Protein AF-A0A413YNG4-F1 (afdb_monomer)

Organism: NCBI:txid39486

Nearest PDB structures (foldseek):
  4j2n-assembly1_B  TM=5.791E-01  e=2.711E-01  Pukovnikvirus pukovnik
  5d90-assembly2_C  TM=3.788E-01  e=3.123E-01  Haemophilus influenzae Rd KW20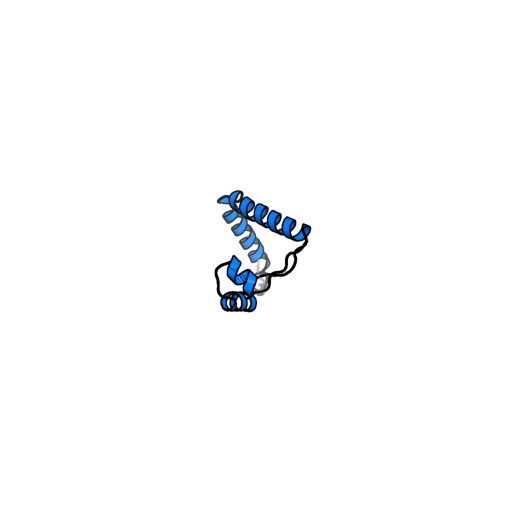
  5crl-assembly1_B  TM=3.807E-01  e=5.309E+00  Pseudomonas aeruginosa

Radius of gyration: 30.25 Å; Cα contacts (8 Å, |Δi|>4): 17; chains: 1; bounding box: 86×28×65 Å

Foldseek 3Di:
DDDDDDLCRVCVVVVHDSVVVVVCVVVVVDDPDDDDPVRVVVVVVVVVCVVVVVVVCPPCVVVVVVVVVVVVVVVVPPDDDDDDDDPDDDDDD

Secondary structure (DSSP, 8-state):
------HHHHHHHHTS-HHHHHHHHHTT----PPPPHHHHHHHHHHHHHHHHHHHHS-THHHHHHHHHHHHHHHHH-----------------

Mean predicted aligned error: 16.18 Å

pLDDT: mean 79.43, std 16.86, range [44.56, 97.62]

Solvent-accessible surface area (backbone atoms only — not comparable to full-atom values): 6030 Å² total; per-residue (Å²): 132,91,82,87,68,55,62,66,59,46,17,65,73,75,72,52,53,51,64,56,53,51,51,32,46,77,69,63,74,52,84,84,73,87,72,52,74,66,54,52,52,50,51,51,50,51,48,49,52,49,57,49,46,59,67,70,50,46,85,62,45,60,54,52,54,48,52,55,52,51,57,58,50,65,70,70,68,81,72,87,86,88,80,84,85,80,85,77,86,84,82,91,131

Sequence (93 aa):
MSKYYSIHEFSKIIGVSAQTLRNWDANGNIDNTEKSEQQELVEDLAQIITVFSCKLQGKRANKAKKLIRELIQEETDGKSHKSNADTKQRTEN

Structure (mmCIF, N/CA/C/O backbone):
data_AF-A0A413YNG4-F1
#
_entry.id   AF-A0A413YNG4-F1
#
loop_
_atom_site.group_PDB
_atom_site.id
_atom_site.type_symbol
_atom_site.label_atom_id
_atom_site.label_alt_id
_atom_site.label_comp_id
_atom_site.label_asym_id
_atom_site.label_entity_id
_atom_site.label_seq_id
_atom_site.pdbx_PDB_ins_code
_atom_site.Cartn_x
_atom_site.Cartn_y
_atom_site.Cartn_z
_atom_site.occupancy
_atom_site.B_iso_or_equiv
_atom_site.auth_seq_id
_atom_site.auth_comp_id
_atom_site.auth_asym_id
_atom_site.auth_atom_id
_atom_site.pdbx_PDB_model_num
ATOM 1 N N . MET A 1 1 ? -8.560 14.722 11.807 1.00 65.44 1 MET A N 1
ATOM 2 C CA . MET A 1 1 ? -8.393 14.147 13.161 1.00 65.44 1 MET A CA 1
ATOM 3 C C . MET A 1 1 ? -7.745 12.789 12.988 1.00 65.44 1 MET A C 1
ATOM 5 O O . MET A 1 1 ? -8.370 11.938 12.366 1.00 65.44 1 MET A O 1
ATOM 9 N N . SER A 1 2 ? -6.509 12.606 13.460 1.00 71.56 2 SER A N 1
ATOM 10 C CA . SER A 1 2 ? -5.879 11.282 13.457 1.00 71.56 2 SER A CA 1
ATOM 11 C C . SER A 1 2 ? -6.633 10.383 14.441 1.00 71.56 2 SER A C 1
ATOM 13 O O . SER A 1 2 ? -6.878 10.781 15.583 1.00 71.56 2 SER A O 1
ATOM 15 N N . LYS A 1 3 ? -7.100 9.219 13.977 1.00 77.75 3 LYS A N 1
ATOM 16 C CA . LYS A 1 3 ? -7.717 8.202 14.835 1.00 77.75 3 LYS A CA 1
ATOM 17 C C . LYS A 1 3 ? -6.641 7.193 15.195 1.00 77.75 3 LYS A C 1
ATOM 19 O O . LYS A 1 3 ? -6.219 6.415 14.347 1.00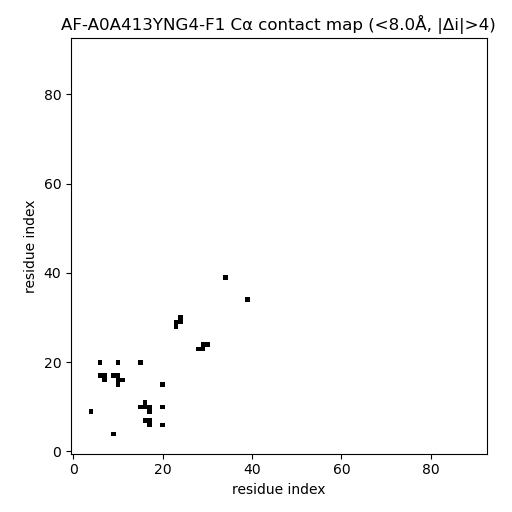 77.75 3 LYS A O 1
ATOM 24 N N . TYR A 1 4 ? -6.239 7.194 16.458 1.00 86.88 4 TYR A N 1
ATOM 25 C CA . TYR A 1 4 ? -5.363 6.163 16.994 1.00 86.88 4 TYR A CA 1
ATOM 26 C C . TYR A 1 4 ? -6.195 4.962 17.439 1.00 86.88 4 TYR A C 1
ATOM 28 O O . TYR A 1 4 ? -7.260 5.118 18.037 1.00 86.88 4 TYR A O 1
ATOM 36 N N . TYR A 1 5 ? -5.689 3.768 17.146 1.00 90.00 5 TYR A N 1
ATOM 37 C CA . TYR A 1 5 ? -6.258 2.502 17.591 1.00 90.00 5 TYR A CA 1
ATOM 38 C C . TYR A 1 5 ? -5.272 1.824 18.530 1.00 90.00 5 TYR A C 1
ATOM 40 O O . TYR A 1 5 ? -4.073 1.764 18.249 1.00 90.00 5 TYR A O 1
ATOM 48 N N . SER A 1 6 ? -5.769 1.251 19.622 1.00 93.06 6 SER A N 1
ATOM 49 C CA . SER A 1 6 ? -4.977 0.276 20.364 1.00 93.06 6 SER A CA 1
ATOM 50 C C . SER A 1 6 ? -4.712 -0.950 19.486 1.00 93.06 6 SER A C 1
ATOM 52 O O . SER A 1 6 ? -5.510 -1.301 18.613 1.00 93.06 6 SER A O 1
ATOM 54 N N . ILE A 1 7 ? -3.621 -1.672 19.757 1.00 93.19 7 ILE A N 1
ATOM 55 C CA . ILE A 1 7 ? -3.279 -2.886 19.001 1.00 93.19 7 ILE A CA 1
ATOM 56 C C . ILE A 1 7 ? -4.409 -3.928 19.009 1.00 93.19 7 ILE A C 1
ATOM 58 O O . ILE A 1 7 ? -4.574 -4.661 18.042 1.00 93.19 7 ILE A O 1
ATOM 62 N N . HIS A 1 8 ? -5.215 -3.974 20.076 1.00 95.25 8 HIS A N 1
ATOM 63 C CA . HIS A 1 8 ? -6.370 -4.866 20.188 1.00 95.25 8 HIS A CA 1
ATOM 64 C C . HIS A 1 8 ? -7.561 -4.421 19.335 1.00 95.25 8 HIS A C 1
ATOM 66 O O . HIS A 1 8 ? -8.287 -5.261 18.811 1.00 95.25 8 HIS A O 1
ATOM 72 N N . GLU A 1 9 ? -7.801 -3.118 19.202 1.00 95.56 9 GLU A N 1
ATOM 73 C CA . GLU A 1 9 ? -8.828 -2.612 18.287 1.00 95.56 9 GLU A CA 1
ATOM 74 C C . GLU A 1 9 ? -8.400 -2.844 16.842 1.00 95.56 9 GLU A C 1
ATOM 76 O O . GLU A 1 9 ? -9.178 -3.357 16.040 1.00 95.56 9 GLU A O 1
ATOM 81 N N . PHE A 1 10 ? -7.133 -2.562 16.536 1.00 94.56 10 PHE A N 1
ATOM 82 C CA . PHE A 1 10 ? -6.575 -2.767 15.207 1.00 94.56 10 PHE A CA 1
ATOM 83 C C . PHE A 1 10 ? -6.557 -4.247 14.805 1.00 94.56 10 PHE A C 1
ATOM 85 O O . PHE A 1 10 ? -6.900 -4.590 13.675 1.00 94.56 10 PHE A O 1
ATOM 92 N N . SER A 1 11 ? -6.265 -5.151 15.746 1.00 96.50 11 SER A N 1
ATOM 93 C CA . SER A 1 11 ? -6.294 -6.594 15.488 1.00 96.50 11 SER A CA 1
ATOM 94 C C . SER A 1 11 ? -7.687 -7.075 15.064 1.00 96.50 11 SER A C 1
ATOM 96 O O . SER A 1 11 ? -7.801 -7.911 14.170 1.00 96.50 11 SER A O 1
ATOM 98 N N . LYS A 1 12 ? -8.754 -6.510 15.650 1.00 97.31 12 LYS A N 1
ATOM 99 C CA . LYS A 1 12 ? -10.145 -6.813 15.268 1.00 97.31 12 LYS A CA 1
ATOM 100 C C . LYS A 1 12 ? -10.497 -6.293 13.875 1.00 97.31 12 LYS A C 1
ATOM 102 O O . LYS A 1 12 ? -11.254 -6.956 13.177 1.00 97.31 12 LYS A O 1
ATOM 107 N N . ILE A 1 13 ? -9.956 -5.139 13.47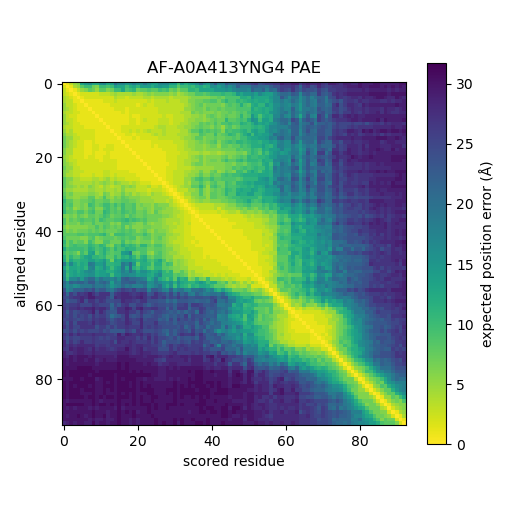7 1.00 95.38 13 ILE A N 1
ATOM 108 C CA . ILE A 1 13 ? -10.191 -4.541 12.152 1.00 95.38 13 ILE A CA 1
ATOM 109 C C . ILE A 1 13 ? -9.543 -5.388 11.053 1.00 95.38 13 ILE A C 1
ATOM 111 O O . ILE A 1 13 ? -10.179 -5.682 10.046 1.00 95.38 13 ILE A O 1
ATOM 115 N N . ILE A 1 14 ? -8.287 -5.792 11.253 1.00 93.19 14 ILE A N 1
ATOM 116 C CA . ILE A 1 14 ? -7.506 -6.538 10.254 1.00 93.19 14 ILE A CA 1
ATOM 117 C C . ILE A 1 14 ? -7.825 -8.045 10.272 1.00 93.19 14 ILE A C 1
ATOM 119 O O . ILE A 1 14 ? -7.556 -8.747 9.302 1.00 93.19 14 ILE A O 1
ATOM 123 N N . GLY A 1 15 ? -8.416 -8.558 11.356 1.00 96.69 15 GLY A N 1
ATOM 124 C CA . GLY A 1 15 ? -8.763 -9.977 11.485 1.00 96.69 15 GLY A CA 1
ATOM 125 C C . GLY A 1 15 ? -7.573 -10.869 11.854 1.00 96.69 15 GLY A C 1
ATOM 126 O O . GLY A 1 15 ? -7.535 -12.040 11.485 1.00 96.69 15 GLY A O 1
ATOM 127 N N . VAL A 1 16 ? -6.594 -10.327 12.584 1.00 96.56 16 VAL A N 1
ATOM 128 C CA . VAL A 1 16 ? -5.403 -11.055 13.057 1.00 96.56 16 VAL A CA 1
ATOM 129 C C . VAL A 1 16 ? -5.285 -10.975 14.578 1.00 96.56 16 VAL A C 1
ATOM 131 O O . VAL A 1 16 ? -5.969 -10.188 15.228 1.00 96.56 16 VAL A O 1
ATOM 134 N N . SER A 1 17 ? -4.411 -11.785 15.184 1.00 97.62 17 SER A N 1
ATOM 135 C CA . SER A 1 17 ? -4.140 -11.667 16.621 1.00 97.62 17 SER A CA 1
ATOM 136 C C . SER A 1 17 ? -3.285 -10.430 16.922 1.00 97.62 17 SER A C 1
ATOM 138 O O . SER A 1 17 ? -2.428 -10.041 16.125 1.00 97.62 17 SER A O 1
ATOM 140 N N . ALA A 1 18 ? -3.435 -9.847 18.115 1.00 96.88 18 ALA A N 1
ATOM 141 C CA . ALA A 1 18 ? -2.556 -8.764 18.559 1.00 96.88 18 ALA A CA 1
ATOM 142 C C . ALA A 1 18 ? -1.075 -9.196 18.618 1.00 96.88 18 ALA A C 1
ATOM 144 O O . ALA A 1 18 ? -0.185 -8.367 18.457 1.00 96.88 18 ALA A O 1
ATOM 145 N N . GLN A 1 19 ? -0.797 -10.492 18.817 1.00 96.38 19 GLN A N 1
ATOM 146 C CA . GLN A 1 19 ? 0.569 -11.017 18.785 1.00 96.38 19 GLN A CA 1
ATOM 147 C C . GLN A 1 19 ? 1.145 -11.028 17.365 1.00 96.38 19 GLN A C 1
ATOM 149 O O . GLN A 1 19 ? 2.314 -10.712 17.187 1.00 96.38 19 GLN A O 1
ATOM 154 N N . THR A 1 20 ? 0.329 -11.328 16.354 1.00 96.62 20 THR A N 1
ATOM 155 C CA . THR A 1 20 ? 0.732 -11.262 14.942 1.00 96.62 20 THR A CA 1
ATOM 156 C C . THR A 1 20 ? 1.150 -9.844 14.565 1.00 96.62 20 THR A C 1
ATOM 158 O O . THR A 1 20 ? 2.200 -9.666 13.959 1.00 96.62 20 THR A O 1
ATOM 161 N N . LEU A 1 21 ? 0.384 -8.839 15.001 1.00 95.12 21 LEU A N 1
ATOM 162 C CA . LEU A 1 21 ? 0.736 -7.432 14.798 1.00 95.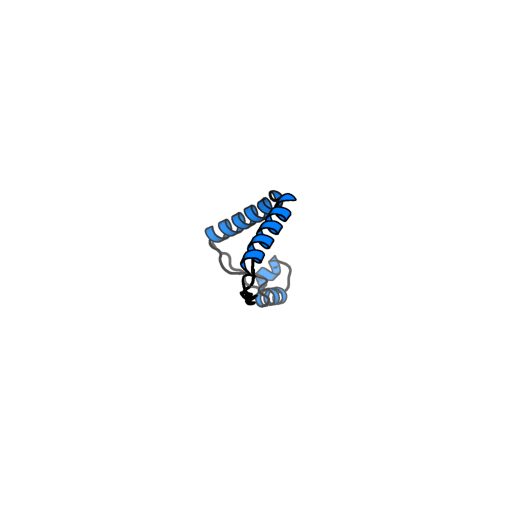12 21 LEU A CA 1
ATOM 163 C C . LEU A 1 21 ? 2.052 -7.056 15.489 1.00 95.12 21 LEU A C 1
ATOM 165 O O . LEU A 1 21 ? 2.892 -6.430 14.858 1.00 95.12 21 LEU A O 1
ATOM 169 N N . ARG A 1 22 ? 2.277 -7.490 16.740 1.00 94.81 22 ARG A N 1
ATOM 170 C CA . ARG A 1 22 ? 3.566 -7.275 17.433 1.00 94.81 22 ARG A CA 1
ATOM 171 C C . ARG A 1 22 ? 4.737 -7.916 16.697 1.00 94.81 22 ARG A C 1
ATOM 173 O O . ARG A 1 22 ? 5.814 -7.341 16.655 1.00 94.81 22 ARG A O 1
ATOM 180 N N . ASN A 1 23 ? 4.531 -9.100 16.128 1.00 95.75 23 ASN A N 1
ATOM 181 C CA . ASN A 1 23 ? 5.565 -9.781 15.356 1.00 95.75 23 ASN A CA 1
ATOM 182 C C . ASN A 1 23 ? 5.884 -9.016 14.063 1.00 95.75 23 ASN A C 1
ATOM 184 O O . ASN A 1 23 ? 7.046 -8.911 13.695 1.00 95.75 23 ASN A O 1
ATOM 188 N N . TRP A 1 24 ? 4.876 -8.472 13.378 1.00 94.81 24 TRP A N 1
ATOM 189 C CA . TRP A 1 24 ? 5.085 -7.639 12.190 1.00 94.81 24 TRP A CA 1
ATOM 190 C C . TRP A 1 24 ? 5.776 -6.315 12.520 1.00 94.81 24 TRP A C 1
ATOM 192 O O . TRP A 1 24 ? 6.672 -5.916 11.786 1.00 94.81 24 TRP A O 1
ATOM 202 N N . ASP A 1 25 ? 5.407 -5.681 13.632 1.00 91.44 25 ASP A N 1
ATOM 203 C CA . ASP A 1 25 ? 6.061 -4.477 14.153 1.00 91.44 25 ASP A CA 1
ATOM 204 C C . ASP A 1 25 ? 7.540 -4.750 14.485 1.00 91.44 25 ASP A C 1
ATOM 206 O O . ASP A 1 25 ? 8.435 -4.091 13.965 1.00 91.44 25 ASP A O 1
ATOM 210 N N . ALA A 1 26 ? 7.824 -5.829 15.227 1.00 92.62 26 ALA A N 1
ATOM 211 C CA . ALA A 1 26 ? 9.188 -6.255 15.557 1.00 92.62 26 ALA A CA 1
ATOM 212 C C . ALA A 1 26 ? 10.039 -6.629 14.327 1.00 92.62 26 ALA A C 1
ATOM 214 O O . ALA A 1 26 ? 11.259 -6.479 14.355 1.00 92.62 26 ALA A O 1
ATOM 215 N N . ASN A 1 27 ? 9.409 -7.106 13.251 1.00 94.62 27 ASN A N 1
ATOM 216 C CA . ASN A 1 27 ? 10.077 -7.432 11.991 1.00 94.62 27 ASN A CA 1
ATOM 217 C C . ASN A 1 27 ? 10.193 -6.227 11.034 1.00 94.62 27 ASN A C 1
ATOM 219 O O . ASN A 1 27 ? 10.762 -6.374 9.953 1.00 94.62 27 ASN A O 1
ATOM 223 N N . GLY A 1 28 ? 9.646 -5.057 11.390 1.00 90.12 28 GLY A N 1
ATOM 224 C CA . GLY A 1 28 ? 9.641 -3.864 10.536 1.00 90.12 28 GLY A CA 1
ATOM 225 C C . GLY A 1 28 ? 8.702 -3.959 9.327 1.00 90.12 28 GLY A C 1
ATOM 226 O O . GLY A 1 28 ? 8.890 -3.259 8.336 1.00 90.12 28 GLY A O 1
ATOM 227 N N . ASN A 1 29 ? 7.703 -4.845 9.371 1.00 89.50 29 ASN A N 1
ATOM 228 C CA . ASN A 1 29 ? 6.691 -4.987 8.320 1.00 89.50 29 ASN A CA 1
ATOM 229 C C . ASN A 1 29 ? 5.536 -3.981 8.451 1.00 89.50 29 ASN A C 1
ATOM 231 O O . ASN A 1 29 ? 4.730 -3.870 7.529 1.00 89.50 29 ASN A O 1
ATOM 235 N N . ILE A 1 30 ? 5.429 -3.291 9.588 1.00 87.75 30 ILE A N 1
ATOM 236 C CA . ILE A 1 30 ? 4.477 -2.203 9.816 1.00 87.75 30 ILE A CA 1
ATOM 237 C C . ILE A 1 30 ? 5.296 -0.928 9.969 1.00 87.75 30 ILE A C 1
ATOM 239 O O . ILE A 1 30 ? 6.109 -0.829 10.881 1.00 87.75 30 ILE A O 1
ATOM 243 N N . ASP A 1 31 ? 5.065 0.038 9.087 1.00 84.06 31 ASP A N 1
ATOM 244 C CA . ASP A 1 31 ? 5.549 1.402 9.271 1.00 84.06 31 ASP A CA 1
ATOM 245 C C . ASP A 1 31 ? 4.398 2.237 9.840 1.00 84.06 31 ASP A C 1
ATOM 247 O O . ASP A 1 31 ? 3.356 2.390 9.201 1.00 84.06 31 ASP A O 1
ATOM 251 N N . ASN A 1 32 ? 4.560 2.703 11.078 1.00 80.00 32 ASN A N 1
ATOM 252 C CA . ASN A 1 32 ? 3.601 3.562 11.775 1.00 80.00 32 ASN A CA 1
ATOM 253 C C . ASN A 1 32 ? 4.048 5.031 11.815 1.00 80.00 32 ASN A C 1
ATOM 255 O O . ASN A 1 32 ? 3.435 5.836 12.520 1.00 80.00 32 ASN A O 1
ATOM 259 N N . THR A 1 33 ? 5.113 5.377 11.088 1.00 84.19 33 THR A N 1
ATOM 260 C CA . THR A 1 33 ? 5.622 6.743 11.019 1.00 84.19 33 THR A CA 1
ATOM 261 C C . THR A 1 33 ? 4.609 7.617 10.291 1.00 84.19 33 THR A C 1
ATOM 263 O O . THR A 1 33 ? 4.198 7.301 9.174 1.00 84.19 33 THR A O 1
ATOM 266 N N . GLU A 1 34 ? 4.201 8.729 10.906 1.00 83.44 34 GLU A N 1
ATOM 267 C CA . GLU A 1 34 ? 3.362 9.703 10.211 1.00 83.44 34 GLU A CA 1
ATOM 268 C C . GLU A 1 34 ? 4.143 10.280 9.026 1.00 83.44 34 GLU A C 1
ATOM 270 O O . GLU A 1 34 ? 5.228 10.848 9.187 1.00 83.44 34 GLU A O 1
ATOM 275 N N . LYS A 1 35 ? 3.591 10.122 7.824 1.00 86.88 35 LYS A N 1
ATOM 276 C CA . LYS A 1 35 ? 4.141 10.709 6.606 1.00 86.88 35 LYS A CA 1
ATOM 277 C C . LYS A 1 35 ? 3.467 12.047 6.352 1.00 86.88 35 LYS A C 1
ATOM 279 O O . LYS A 1 35 ? 2.276 12.221 6.599 1.00 86.88 35 LYS A O 1
ATOM 284 N N . SER A 1 36 ? 4.241 13.020 5.879 1.00 92.19 36 SER A N 1
ATOM 285 C CA . SER A 1 36 ? 3.657 14.275 5.413 1.00 92.19 36 SER A CA 1
ATOM 286 C C . SER A 1 36 ? 2.939 14.046 4.085 1.00 92.19 36 SER A C 1
ATOM 288 O O . SER A 1 36 ? 3.357 13.203 3.292 1.00 92.19 36 SER A O 1
ATOM 290 N N . GLU A 1 37 ? 1.916 14.854 3.795 1.00 91.31 37 GLU A N 1
ATOM 291 C CA . GLU A 1 37 ? 1.222 14.820 2.497 1.00 91.31 37 GLU A CA 1
ATOM 292 C C . GLU A 1 37 ? 2.216 14.937 1.330 1.00 91.31 37 GLU A C 1
ATOM 294 O O . GLU A 1 37 ? 2.098 14.257 0.319 1.00 91.31 37 GLU A O 1
ATOM 299 N N . GLN A 1 38 ? 3.254 15.765 1.486 1.00 95.19 38 GLN A N 1
ATOM 300 C CA . GLN A 1 38 ? 4.302 15.921 0.478 1.00 95.19 38 GLN A CA 1
ATOM 301 C C . GLN A 1 38 ? 5.123 14.643 0.289 1.00 95.19 38 GLN A C 1
ATOM 303 O O . GLN A 1 38 ? 5.456 14.305 -0.844 1.00 95.19 38 GLN A O 1
ATOM 308 N N . GLN A 1 39 ? 5.452 13.942 1.375 1.00 92.00 39 GLN A N 1
ATOM 309 C CA . GLN A 1 39 ? 6.203 12.693 1.320 1.00 92.00 39 GLN A CA 1
ATOM 310 C C . GLN A 1 39 ? 5.385 11.595 0.630 1.00 92.00 39 GLN A C 1
ATOM 312 O O . GLN A 1 39 ? 5.914 10.933 -0.258 1.00 92.00 39 GLN A O 1
ATOM 317 N N . GLU A 1 40 ? 4.099 11.451 0.968 1.00 92.25 40 GLU A N 1
ATOM 318 C CA . GLU A 1 40 ? 3.193 10.502 0.301 1.00 92.25 40 GLU A CA 1
ATOM 319 C C . GLU A 1 40 ? 3.070 10.807 -1.198 1.00 92.25 40 GLU A C 1
ATOM 321 O O . GLU A 1 40 ? 3.244 9.919 -2.031 1.00 92.25 40 GLU A O 1
ATOM 326 N N . LEU A 1 41 ? 2.888 12.082 -1.563 1.00 95.94 41 LEU A N 1
ATOM 327 C CA . LEU A 1 41 ? 2.822 12.504 -2.965 1.00 95.94 41 LEU A CA 1
ATOM 328 C C . LEU A 1 41 ? 4.121 12.218 -3.731 1.00 95.94 41 LEU A C 1
ATOM 330 O O . LEU A 1 41 ? 4.079 11.816 -4.895 1.00 95.94 41 LEU A O 1
ATOM 334 N N . VAL A 1 42 ? 5.281 12.439 -3.105 1.00 96.19 42 VAL A N 1
ATOM 335 C CA . VAL A 1 42 ? 6.589 12.143 -3.708 1.00 96.19 42 VAL A CA 1
ATOM 336 C C . VAL A 1 42 ? 6.776 10.636 -3.891 1.00 96.19 42 VAL A C 1
ATOM 338 O O . VAL A 1 42 ? 7.261 10.218 -4.944 1.00 96.19 42 VAL A O 1
ATOM 341 N N . GLU A 1 43 ? 6.377 9.821 -2.913 1.00 94.06 43 GLU A N 1
ATOM 342 C CA . GLU A 1 43 ? 6.435 8.357 -2.989 1.00 94.06 43 GLU A CA 1
ATOM 343 C C . GLU A 1 43 ? 5.534 7.810 -4.103 1.00 94.06 43 GLU A C 1
ATOM 345 O O . GLU A 1 43 ? 6.004 7.045 -4.954 1.00 94.06 43 GLU A O 1
ATOM 350 N N . ASP A 1 44 ? 4.283 8.269 -4.167 1.00 95.88 44 ASP A N 1
ATOM 351 C CA . ASP A 1 44 ? 3.333 7.894 -5.214 1.00 95.88 44 ASP A CA 1
ATOM 352 C C . ASP A 1 44 ? 3.844 8.308 -6.599 1.00 95.88 44 ASP A C 1
ATOM 354 O O . ASP A 1 44 ? 3.835 7.511 -7.543 1.00 95.88 44 ASP A O 1
ATOM 358 N N . LEU A 1 45 ? 4.368 9.532 -6.737 1.00 96.88 45 LEU A N 1
ATOM 359 C CA . LEU A 1 45 ? 4.924 10.016 -7.999 1.00 96.88 45 LEU A CA 1
ATOM 360 C C . LEU A 1 45 ? 6.150 9.201 -8.429 1.00 96.88 45 LEU A C 1
ATOM 362 O O . LEU A 1 45 ? 6.263 8.828 -9.600 1.00 96.88 45 LEU A O 1
ATOM 366 N N . ALA A 1 46 ? 7.053 8.885 -7.501 1.00 94.19 46 ALA A N 1
ATOM 367 C CA . ALA A 1 46 ? 8.208 8.039 -7.776 1.00 94.19 46 ALA A CA 1
ATOM 368 C C . ALA A 1 46 ? 7.779 6.630 -8.216 1.00 94.19 46 ALA A C 1
ATOM 370 O O . ALA A 1 46 ? 8.356 6.074 -9.160 1.00 94.19 46 ALA A O 1
ATOM 371 N N . GLN A 1 47 ? 6.742 6.062 -7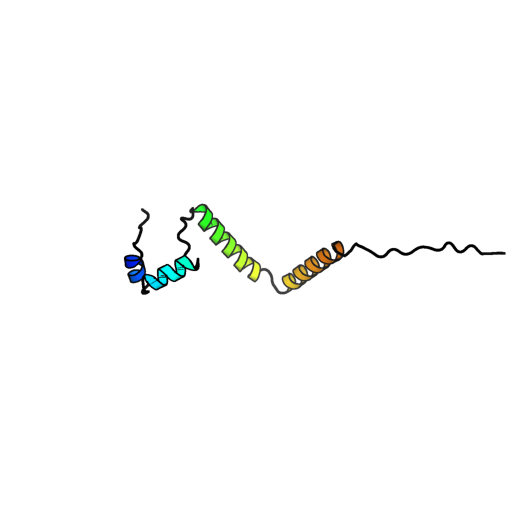.594 1.00 95.88 47 GLN A N 1
ATOM 372 C CA . GLN A 1 47 ? 6.205 4.755 -7.959 1.00 95.88 47 GLN A CA 1
ATOM 373 C C . GLN A 1 47 ? 5.557 4.777 -9.350 1.00 95.88 47 GLN A C 1
ATOM 375 O O . GLN A 1 47 ? 5.851 3.904 -10.173 1.00 95.88 47 GLN A O 1
ATOM 380 N N . ILE A 1 48 ? 4.762 5.808 -9.655 1.00 95.44 48 ILE A N 1
ATOM 381 C CA . ILE A 1 48 ? 4.192 6.049 -10.987 1.00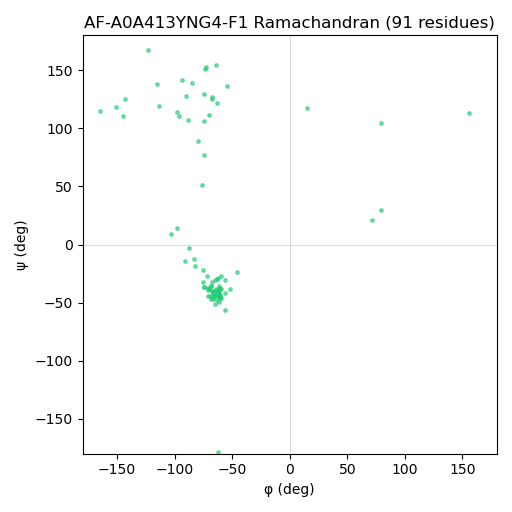 95.44 48 ILE A CA 1
ATOM 382 C C . ILE A 1 48 ? 5.322 6.131 -12.018 1.00 95.44 48 ILE A C 1
ATOM 384 O O . ILE A 1 48 ? 5.358 5.329 -12.954 1.00 95.44 48 ILE A O 1
ATOM 388 N N . ILE A 1 49 ? 6.291 7.033 -11.833 1.00 94.75 49 ILE A N 1
ATOM 389 C CA . ILE A 1 49 ? 7.423 7.202 -12.756 1.00 94.75 49 ILE A CA 1
ATOM 390 C C . ILE A 1 49 ? 8.172 5.883 -12.939 1.00 94.75 49 ILE A C 1
ATOM 392 O O . ILE A 1 49 ? 8.513 5.543 -14.069 1.00 94.75 49 ILE A O 1
ATOM 396 N N . THR A 1 50 ? 8.396 5.115 -11.874 1.00 92.19 50 THR A N 1
ATOM 397 C CA . THR A 1 50 ? 9.111 3.832 -11.934 1.00 92.19 50 THR A CA 1
ATOM 398 C C . THR A 1 50 ? 8.350 2.801 -12.765 1.00 92.19 50 THR A C 1
ATOM 400 O O . THR A 1 50 ? 8.907 2.231 -13.708 1.00 92.19 50 THR A O 1
ATOM 403 N N . VAL A 1 51 ? 7.062 2.591 -12.479 1.00 90.69 51 VAL A N 1
ATOM 404 C CA . VAL A 1 51 ? 6.219 1.633 -13.213 1.00 90.69 51 VAL A CA 1
ATOM 405 C C . VAL A 1 51 ? 6.106 2.030 -14.684 1.00 90.69 51 VAL A C 1
ATOM 407 O O . VAL A 1 51 ? 6.262 1.186 -15.572 1.00 90.69 51 VAL A O 1
ATOM 410 N N . PHE A 1 52 ? 5.875 3.313 -14.964 1.00 89.69 52 PHE A N 1
ATOM 411 C CA . PHE A 1 52 ? 5.772 3.811 -16.332 1.00 89.69 52 PHE A CA 1
ATOM 412 C C . PHE A 1 52 ? 7.114 3.791 -17.062 1.00 89.69 52 PHE A C 1
ATOM 414 O O . PHE A 1 52 ? 7.151 3.398 -18.224 1.00 89.69 52 PHE A O 1
ATOM 421 N N . SER A 1 53 ? 8.225 4.112 -16.402 1.00 85.75 53 SER A N 1
ATOM 422 C CA . SER A 1 53 ? 9.562 4.036 -17.000 1.00 85.75 53 SER A CA 1
ATOM 423 C C . SER A 1 53 ? 9.912 2.609 -17.394 1.00 85.75 53 SER A C 1
ATOM 425 O O . SER A 1 53 ? 10.418 2.406 -18.490 1.00 85.75 53 SER A O 1
ATOM 427 N N . CYS A 1 54 ? 9.586 1.606 -16.576 1.00 77.56 54 CYS A N 1
ATOM 428 C CA . CYS A 1 54 ? 9.764 0.197 -16.940 1.00 77.56 54 CYS A CA 1
ATOM 429 C C . CYS A 1 54 ? 8.928 -0.203 -18.166 1.00 77.56 54 CYS A C 1
ATOM 431 O O . CYS A 1 54 ? 9.390 -0.988 -18.991 1.00 77.56 54 CYS A O 1
ATOM 433 N N . LYS A 1 55 ? 7.719 0.356 -18.314 1.00 75.25 55 LYS A N 1
ATOM 434 C CA . LYS A 1 55 ? 6.864 0.128 -19.490 1.00 75.25 55 LYS A CA 1
ATOM 435 C C . LYS A 1 55 ? 7.348 0.882 -20.736 1.00 75.25 55 LYS A C 1
ATOM 437 O O . LYS A 1 55 ? 7.253 0.349 -21.838 1.00 75.25 55 LYS A O 1
ATOM 442 N N . LEU A 1 56 ? 7.882 2.095 -20.577 1.00 72.88 56 LEU A N 1
ATOM 443 C CA . LEU A 1 56 ? 8.432 2.924 -21.659 1.00 72.88 56 LEU A CA 1
ATOM 444 C C . LEU A 1 56 ? 9.807 2.431 -22.127 1.00 72.88 56 LEU A C 1
ATOM 446 O O . LEU A 1 56 ? 10.148 2.522 -23.308 1.00 72.88 56 LEU A O 1
ATOM 450 N N . GLN A 1 57 ? 10.594 1.866 -21.215 1.00 66.75 57 GLN A N 1
ATOM 451 C CA . GLN A 1 57 ? 11.862 1.213 -21.501 1.00 66.75 57 GLN A CA 1
ATOM 452 C C . GLN A 1 57 ? 11.611 -0.150 -22.162 1.00 66.75 57 GLN A C 1
ATOM 454 O O . GLN A 1 57 ? 11.738 -1.207 -21.553 1.00 66.75 57 GLN A O 1
ATOM 459 N N . GLY A 1 58 ? 11.269 -0.131 -23.453 1.00 67.31 58 GLY A N 1
ATOM 460 C CA . GLY A 1 58 ? 11.189 -1.343 -24.270 1.00 67.31 58 GLY A CA 1
ATOM 461 C C . GLY A 1 58 ? 12.540 -2.071 -24.397 1.00 67.31 58 GLY A C 1
ATOM 462 O O . GLY A 1 58 ? 13.569 -1.613 -23.903 1.00 67.31 58 GLY A O 1
ATOM 463 N N . LYS A 1 59 ? 12.573 -3.181 -25.152 1.00 61.41 59 LYS A N 1
ATOM 464 C CA . LYS A 1 59 ? 13.736 -4.092 -25.344 1.00 61.41 59 LYS A CA 1
ATOM 465 C C . LYS A 1 59 ? 15.096 -3.406 -25.624 1.00 61.41 59 LYS A C 1
ATOM 467 O O . LYS A 1 59 ? 16.142 -3.987 -25.352 1.00 61.41 59 LYS A O 1
ATOM 472 N N . ARG A 1 60 ? 15.097 -2.168 -26.137 1.00 61.22 60 ARG A N 1
ATOM 473 C CA . ARG A 1 60 ? 16.288 -1.338 -26.404 1.00 61.22 60 ARG A CA 1
ATOM 474 C C . ARG A 1 60 ? 16.967 -0.789 -25.139 1.00 61.22 60 ARG A C 1
ATOM 476 O O . ARG A 1 60 ? 18.180 -0.599 -25.156 1.00 61.22 60 ARG A O 1
ATOM 483 N N . ALA A 1 61 ? 16.234 -0.591 -24.041 1.00 64.94 61 ALA A N 1
ATOM 484 C CA . ALA A 1 61 ? 16.791 -0.101 -22.779 1.00 64.94 61 ALA A CA 1
ATOM 485 C C . ALA A 1 61 ? 17.788 -1.088 -22.155 1.00 64.94 61 ALA A C 1
ATOM 487 O O . ALA A 1 61 ? 18.763 -0.664 -21.551 1.00 64.94 61 ALA A O 1
ATOM 488 N N . ASN A 1 62 ? 17.612 -2.396 -22.368 1.00 70.12 62 ASN A N 1
ATOM 489 C CA . ASN A 1 62 ? 18.578 -3.408 -21.926 1.00 70.12 62 ASN A CA 1
ATOM 490 C C . ASN A 1 62 ? 19.906 -3.314 -22.694 1.00 70.12 62 ASN A C 1
ATOM 492 O O . ASN A 1 62 ? 20.964 -3.538 -22.114 1.00 70.12 62 ASN A O 1
ATOM 496 N N . LYS A 1 63 ? 19.866 -2.914 -23.974 1.00 70.56 63 LYS A N 1
ATOM 497 C CA . LYS A 1 63 ? 21.070 -2.651 -24.774 1.00 70.56 63 LYS A CA 1
ATOM 498 C C . LYS A 1 63 ? 21.770 -1.371 -24.311 1.00 70.56 63 LYS A C 1
ATOM 500 O O . LYS A 1 63 ? 22.974 -1.395 -24.110 1.00 70.56 63 LYS A O 1
ATOM 505 N N . ALA A 1 64 ? 21.018 -0.295 -24.064 1.00 74.25 64 ALA A N 1
ATOM 506 C CA . ALA A 1 64 ? 21.568 0.945 -23.509 1.00 74.25 64 ALA A CA 1
ATOM 507 C C . ALA A 1 64 ? 22.180 0.732 -22.111 1.00 74.25 64 ALA A C 1
ATOM 509 O O . ALA A 1 64 ? 23.303 1.152 -21.864 1.00 74.25 64 ALA A O 1
ATOM 510 N N . LYS A 1 65 ? 21.495 -0.006 -21.225 1.00 73.88 65 LYS A N 1
ATOM 511 C CA . LYS A 1 65 ? 22.010 -0.389 -19.899 1.00 73.88 65 LYS A CA 1
ATOM 512 C C . LYS A 1 65 ? 23.282 -1.240 -19.989 1.00 73.88 65 LYS A C 1
ATOM 514 O O . LYS A 1 65 ? 24.169 -1.059 -19.164 1.00 73.88 65 LYS A O 1
ATOM 519 N N . LYS A 1 66 ? 23.382 -2.149 -20.968 1.00 80.44 66 LYS A N 1
ATOM 520 C CA . LYS A 1 66 ? 24.591 -2.954 -21.213 1.00 80.44 66 LYS A CA 1
ATOM 521 C C . LYS A 1 66 ? 25.766 -2.086 -21.678 1.00 80.44 66 LYS A C 1
ATOM 523 O O . LYS A 1 66 ? 26.832 -2.188 -21.090 1.00 80.44 66 LYS A O 1
ATOM 528 N N . LEU A 1 67 ? 25.536 -1.193 -22.642 1.00 79.88 67 LEU A N 1
ATOM 529 C CA . LEU A 1 67 ? 26.564 -0.274 -23.145 1.00 79.88 67 LEU A CA 1
ATOM 530 C C . LEU A 1 67 ? 27.081 0.669 -22.051 1.00 79.88 67 LEU A C 1
ATOM 532 O O . LEU A 1 67 ? 28.280 0.863 -21.929 1.00 79.88 67 LEU A O 1
ATOM 536 N N . ILE A 1 68 ? 26.193 1.211 -21.212 1.00 83.38 68 ILE A N 1
ATOM 537 C CA . ILE A 1 68 ? 26.597 2.066 -20.083 1.00 83.38 68 ILE A CA 1
ATOM 538 C C . ILE A 1 68 ? 27.464 1.289 -19.083 1.00 83.38 68 ILE A C 1
ATOM 540 O O . ILE A 1 68 ? 28.442 1.829 -18.581 1.00 83.38 6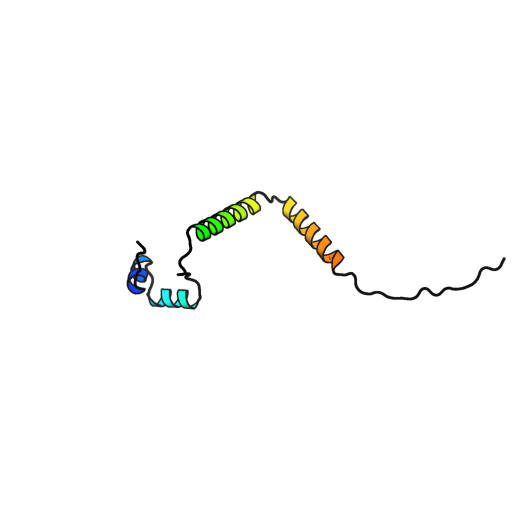8 ILE A O 1
ATOM 544 N N . ARG A 1 69 ? 27.140 0.019 -18.800 1.00 82.06 69 ARG A N 1
ATOM 545 C CA . ARG A 1 69 ? 27.962 -0.826 -17.918 1.00 82.06 69 ARG A CA 1
ATOM 546 C C . ARG A 1 69 ? 29.338 -1.120 -18.515 1.00 82.06 69 ARG A C 1
ATOM 548 O O . ARG A 1 69 ? 30.311 -1.031 -17.784 1.00 82.06 69 ARG A O 1
ATOM 555 N N . GLU A 1 70 ? 29.412 -1.440 -19.808 1.00 84.75 70 GLU A N 1
ATOM 556 C CA . GLU A 1 70 ? 30.683 -1.683 -20.514 1.00 84.75 70 GLU A CA 1
ATOM 557 C C . GLU A 1 70 ? 31.583 -0.438 -20.482 1.00 84.75 70 GLU A C 1
ATOM 559 O O . GLU A 1 70 ? 32.740 -0.540 -20.089 1.00 84.75 70 GLU A O 1
ATOM 564 N N . LEU A 1 71 ? 31.027 0.746 -20.760 1.00 80.88 71 LEU A N 1
ATOM 565 C CA . LEU A 1 71 ? 31.770 2.011 -20.708 1.00 80.88 71 LEU A CA 1
ATOM 566 C C . LEU A 1 71 ? 32.286 2.352 -19.299 1.00 80.88 71 LEU A C 1
ATOM 568 O O . LEU A 1 71 ? 33.404 2.833 -19.160 1.00 80.88 71 LEU A O 1
ATOM 572 N 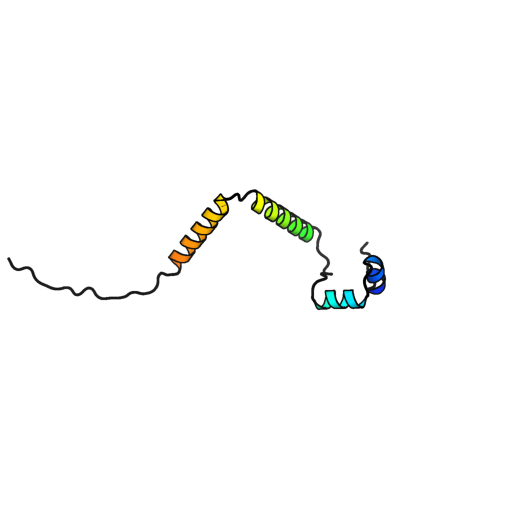N . ILE A 1 72 ? 31.502 2.085 -18.248 1.00 84.06 72 ILE A N 1
ATOM 573 C CA . ILE A 1 72 ? 31.942 2.302 -16.857 1.00 84.06 72 ILE A CA 1
ATOM 574 C C . ILE A 1 72 ? 33.060 1.317 -16.469 1.00 84.06 72 ILE A C 1
ATOM 576 O O . ILE A 1 72 ? 33.965 1.688 -15.727 1.00 84.06 72 ILE A O 1
ATOM 580 N N . GLN A 1 73 ? 33.016 0.074 -16.961 1.00 69.31 73 GLN A N 1
ATOM 581 C CA . GLN A 1 73 ? 34.025 -0.945 -16.658 1.00 69.31 73 GLN A CA 1
ATOM 582 C C . GLN A 1 73 ? 35.375 -0.643 -17.337 1.00 69.31 73 GLN A C 1
ATOM 584 O O . GLN A 1 73 ? 36.421 -0.802 -16.707 1.00 69.31 73 GLN A O 1
ATOM 589 N N . GLU A 1 74 ? 35.354 -0.153 -18.583 1.00 59.34 74 GLU A N 1
ATOM 590 C CA . GLU A 1 74 ? 36.558 0.218 -19.347 1.00 59.34 74 GLU A CA 1
ATOM 591 C C . GLU A 1 74 ? 37.355 1.366 -18.699 1.00 59.34 74 GLU A C 1
ATOM 593 O O . GLU A 1 74 ? 38.582 1.385 -18.796 1.00 59.34 74 GLU A O 1
ATOM 598 N N . GLU A 1 75 ? 36.704 2.280 -17.968 1.00 59.59 75 GLU A N 1
ATOM 599 C CA . GLU A 1 75 ? 37.401 3.324 -17.198 1.00 59.59 75 GLU A CA 1
ATOM 600 C C . GLU A 1 75 ? 38.057 2.797 -15.906 1.00 59.59 75 GLU A C 1
ATOM 602 O O . GLU A 1 75 ? 39.005 3.404 -15.403 1.00 59.59 75 GLU A O 1
ATOM 607 N N . THR A 1 76 ? 37.604 1.659 -15.363 1.00 57.75 76 THR A N 1
ATOM 608 C CA . THR A 1 76 ? 38.091 1.130 -14.072 1.00 57.75 76 THR A CA 1
ATOM 609 C C . THR A 1 76 ? 39.281 0.166 -14.163 1.00 57.75 76 THR A C 1
ATOM 611 O O . THR A 1 76 ? 39.959 -0.030 -13.154 1.00 57.75 76 THR A O 1
ATOM 614 N N . ASP A 1 77 ? 39.610 -0.357 -15.350 1.00 54.19 77 ASP A N 1
ATOM 615 C CA . ASP A 1 77 ? 40.711 -1.325 -15.546 1.00 54.19 77 ASP A CA 1
ATOM 616 C C . ASP A 1 77 ? 42.032 -0.689 -16.038 1.00 54.19 77 ASP A C 1
ATOM 618 O O . ASP A 1 77 ? 42.989 -1.369 -16.415 1.00 54.19 77 ASP A O 1
ATOM 622 N N . GLY A 1 78 ? 42.148 0.639 -15.965 1.00 52.56 78 GLY A N 1
ATOM 623 C CA . GLY A 1 78 ? 43.362 1.391 -16.292 1.00 52.56 78 GLY A CA 1
ATOM 624 C C . GLY A 1 78 ? 44.464 1.323 -15.226 1.00 52.56 78 GLY A C 1
ATOM 625 O O . GLY A 1 78 ? 44.975 2.365 -14.811 1.00 52.56 78 GLY A O 1
ATOM 626 N N . LYS A 1 79 ? 44.873 0.134 -14.760 1.00 59.53 79 LYS A N 1
ATOM 627 C CA . LYS A 1 79 ? 46.131 -0.003 -14.004 1.00 59.53 79 LYS A CA 1
ATOM 628 C C . LYS A 1 79 ? 46.881 -1.297 -14.309 1.00 59.53 79 LYS A C 1
ATOM 630 O O . LYS A 1 79 ? 46.396 -2.391 -14.063 1.00 59.53 79 LYS A O 1
ATOM 635 N N . SER A 1 80 ? 48.145 -1.088 -14.690 1.00 55.72 80 SER A N 1
ATOM 636 C CA . SER A 1 80 ? 49.244 -2.046 -14.873 1.00 55.72 80 SER A CA 1
ATOM 637 C C . SER A 1 80 ? 49.243 -2.860 -16.166 1.00 55.72 80 SER A C 1
ATOM 639 O O . SER A 1 80 ? 48.620 -3.901 -16.243 1.00 55.72 80 SER A O 1
ATOM 641 N N . HIS A 1 81 ? 50.127 -2.486 -17.098 1.00 46.22 81 HIS A N 1
ATOM 642 C CA . HIS A 1 81 ? 51.307 -3.312 -17.383 1.00 46.22 81 HIS A CA 1
ATOM 643 C C . HIS A 1 81 ? 52.475 -2.447 -17.887 1.00 46.22 81 HIS A C 1
ATOM 645 O O . HIS A 1 81 ? 52.411 -1.773 -18.909 1.00 46.22 81 HIS A O 1
ATOM 651 N N . LYS A 1 82 ? 53.557 -2.468 -17.107 1.00 59.19 82 LYS A N 1
ATOM 652 C CA . LYS A 1 82 ? 54.876 -1.886 -17.368 1.00 59.19 82 LYS A CA 1
ATOM 653 C C . LYS A 1 82 ? 55.736 -2.944 -18.067 1.00 59.19 82 LYS A C 1
ATOM 655 O O . LYS A 1 82 ? 55.874 -4.024 -17.504 1.00 59.19 82 LYS A O 1
ATOM 660 N N . SER A 1 83 ? 56.353 -2.648 -19.215 1.00 44.56 83 SER A N 1
ATOM 661 C CA . SER A 1 83 ? 57.659 -3.231 -19.589 1.00 44.56 83 SER A CA 1
ATOM 662 C C . SER A 1 83 ? 58.346 -2.478 -20.743 1.00 44.56 83 SER A C 1
ATOM 664 O O . SER A 1 83 ? 57.846 -2.387 -21.855 1.00 44.56 83 SER A O 1
ATOM 666 N N . ASN A 1 84 ? 59.480 -1.883 -20.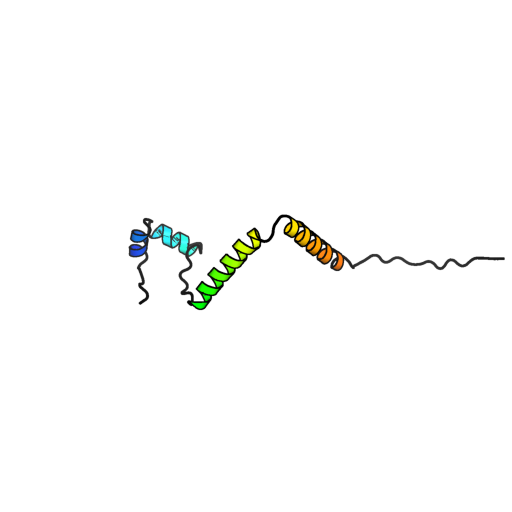366 1.00 49.19 84 ASN A N 1
ATOM 667 C CA . ASN A 1 84 ? 60.735 -1.585 -21.063 1.00 49.19 84 ASN A CA 1
ATOM 668 C C . ASN A 1 84 ? 60.793 -1.667 -22.601 1.00 49.19 84 ASN A C 1
ATOM 670 O O . ASN A 1 84 ? 60.752 -2.750 -23.177 1.00 49.19 84 ASN A O 1
ATOM 674 N N . ALA A 1 85 ? 61.074 -0.524 -23.237 1.00 47.25 85 ALA A N 1
ATOM 675 C CA . ALA A 1 85 ? 61.629 -0.471 -24.586 1.00 47.25 85 ALA A CA 1
ATOM 676 C C . ALA A 1 85 ? 63.168 -0.511 -24.511 1.00 47.25 85 ALA A C 1
ATOM 678 O O . ALA A 1 85 ? 63.805 0.454 -24.091 1.00 47.25 85 ALA A O 1
ATOM 679 N N . ASP A 1 86 ? 63.742 -1.652 -24.894 1.00 48.75 86 ASP A N 1
ATOM 680 C CA . ASP A 1 86 ? 65.166 -1.826 -25.188 1.00 48.75 86 ASP A CA 1
ATOM 681 C C . ASP A 1 86 ? 65.500 -1.080 -26.495 1.00 48.75 86 ASP A C 1
ATOM 683 O O . ASP A 1 86 ? 65.059 -1.474 -27.579 1.00 48.75 86 ASP A O 1
ATOM 687 N N . THR A 1 87 ? 66.273 0.007 -26.423 1.00 52.69 87 THR A N 1
ATOM 688 C CA . THR A 1 87 ? 66.797 0.694 -27.616 1.00 52.69 87 THR A CA 1
ATOM 689 C C . THR A 1 87 ? 68.007 -0.074 -28.137 1.00 52.69 87 THR A C 1
ATOM 691 O O . THR A 1 87 ? 69.152 0.195 -27.772 1.00 52.69 87 THR A O 1
ATOM 694 N N . LYS A 1 88 ? 67.759 -1.051 -29.014 1.00 60.12 88 LYS A N 1
ATOM 695 C CA . LYS A 1 88 ? 68.810 -1.744 -29.760 1.00 60.12 88 LYS A CA 1
ATOM 696 C C . LYS A 1 88 ? 69.338 -0.832 -30.872 1.00 60.12 88 LYS A C 1
ATOM 698 O O . LYS A 1 88 ? 68.679 -0.622 -31.887 1.00 60.12 88 LYS A O 1
ATOM 703 N N . GLN A 1 89 ? 70.547 -0.307 -30.672 1.00 56.25 89 GLN A N 1
ATOM 704 C CA . GLN A 1 89 ? 71.402 0.211 -31.741 1.00 56.25 89 GLN A CA 1
ATOM 705 C C . GLN A 1 89 ? 71.600 -0.866 -32.816 1.00 56.25 89 GLN A C 1
ATOM 707 O O . GLN A 1 89 ? 71.859 -2.018 -32.461 1.00 56.25 89 GLN A O 1
ATOM 712 N N . ARG A 1 90 ? 71.504 -0.476 -34.097 1.00 47.22 90 ARG A N 1
ATOM 713 C CA . ARG A 1 90 ? 72.317 -0.941 -35.245 1.00 47.22 90 ARG A CA 1
ATOM 714 C C . ARG A 1 90 ? 71.551 -0.736 -36.551 1.00 47.22 90 ARG A C 1
ATOM 716 O O . ARG A 1 90 ? 70.598 -1.457 -36.808 1.00 47.22 90 ARG A O 1
ATOM 723 N N . THR A 1 91 ? 72.039 0.156 -37.405 1.00 49.59 91 THR A N 1
ATOM 724 C CA . THR A 1 91 ? 72.129 -0.114 -38.847 1.00 49.59 91 THR A CA 1
ATOM 725 C C . THR A 1 91 ? 73.397 0.548 -39.379 1.00 49.59 91 THR A C 1
ATOM 727 O O . THR A 1 91 ? 73.549 1.764 -39.359 1.00 49.59 91 THR A O 1
ATOM 730 N N . GLU A 1 92 ? 74.341 -0.312 -39.751 1.00 47.56 92 GLU A N 1
ATOM 731 C CA . GLU A 1 92 ? 75.405 -0.033 -40.709 1.00 47.56 92 GLU A CA 1
ATOM 732 C C . GLU A 1 92 ? 74.766 -0.035 -42.103 1.00 47.56 92 GLU A C 1
ATOM 734 O O . GLU A 1 92 ? 74.026 -0.973 -42.418 1.00 47.56 92 GLU A O 1
ATOM 739 N N . ASN A 1 93 ? 75.012 1.015 -42.890 1.00 46.88 93 ASN A N 1
ATOM 740 C CA . ASN A 1 93 ? 75.503 0.979 -44.278 1.00 46.88 93 ASN A CA 1
ATOM 741 C C . ASN A 1 93 ? 75.393 2.360 -44.924 1.00 46.88 93 ASN A C 1
ATOM 743 O O . ASN A 1 93 ? 74.287 2.943 -44.891 1.00 46.88 93 ASN A O 1
#

InterPro domains:
  IPR000551 MerR-type HTH domain [PF13411] (5-36)
  IPR009061 Putative DNA-binding domain superfamily [SSF46955] (3-74)